Protein AF-A0A932JNX4-F1 (afdb_monomer)

Solvent-accessible surface area (backbone atoms only — not comparable to full-atom values): 8410 Å² total; per-residue (Å²): 136,90,74,76,82,83,84,87,85,72,72,50,75,44,82,74,54,96,71,32,30,40,37,36,37,98,87,48,81,69,44,56,28,27,44,44,60,96,69,80,23,63,85,96,41,49,15,72,68,57,49,54,47,48,50,38,51,52,34,33,52,56,37,26,52,57,53,29,57,79,66,73,50,73,72,73,44,79,47,73,52,68,51,71,43,72,43,84,48,100,91,41,80,40,73,79,44,38,39,40,40,35,44,36,20,24,51,72,93,43,47,69,59,52,55,55,44,46,58,54,13,53,78,62,13,65,51,42,70,68,42,94,69,59,58,45,80,47,80,48,76,43,67,99

Secondary structure (DSSP, 8-state):
--SPSPP----EEEEEETTEEEEEETTEEEEEE---GGGTPPTTSB-HHHHHHHHHHHHHHHHHHHHHHHTTPPEEEEEEEEEEEEEEETTEEEEEEEEEEEEEEE-GGGHHHHHHHHHHHHHH-HHHHHSSSPPEEEEEEEE-

Radius of gyration: 17.49 Å; Cα contacts (8 Å, |Δi|>4): 241; chains: 1; bounding box: 40×35×44 Å

Mean predicted aligned error: 3.66 Å

Sequence (144 aa):
MTSPFPHRYGTELRWVSGRLAVLSSPQAPPIDGGPPPEFDGPAGRWSPEALLLSAAELCLMTTFLAVAEHAGLAVADYQSRSEGVLDRTVDGPAFTRVVLRVRLSVYADDAEKARTLMEKAKKRCIVSRTLRIPPELEVEVVPA

Foldseek 3Di:
DPDDDDDDFDKDWADDDDQKIWIGGPPDDIAIAGDDVVVVTDPPHCYPVNVLLVLLQVLLVVLLVVLCVVVVFDWPDKDKDKDWDWDQDPVGTDTPAIAIEMETEGAPVCQVVSVVSSVVSLVVRPSLVPDPDRHHYHYHYDYD

Structure (mmCIF, N/CA/C/O backbone):
data_AF-A0A932JNX4-F1
#
_entry.id   AF-A0A932JNX4-F1
#
loop_
_atom_site.group_PDB
_atom_site.id
_atom_site.type_symbol
_atom_site.label_atom_id
_atom_site.label_alt_id
_atom_site.label_comp_id
_atom_site.label_asym_id
_atom_site.label_entity_id
_atom_site.label_seq_id
_atom_site.pdbx_PDB_ins_code
_atom_site.Cartn_x
_atom_site.Cartn_y
_atom_site.Cartn_z
_atom_site.occupancy
_atom_site.B_iso_or_equiv
_atom_site.auth_seq_id
_atom_site.auth_comp_id
_atom_site.auth_asym_id
_atom_site.auth_atom_id
_atom_site.pdbx_PDB_model_num
ATOM 1 N N . MET A 1 1 ? 5.727 -3.605 19.928 1.00 61.06 1 MET A N 1
ATOM 2 C CA . MET A 1 1 ? 6.975 -3.909 19.192 1.00 61.06 1 MET A CA 1
ATOM 3 C C . MET A 1 1 ? 7.964 -4.486 20.189 1.00 61.06 1 MET A C 1
ATOM 5 O O . MET A 1 1 ? 8.306 -3.787 21.130 1.00 61.06 1 MET A O 1
ATOM 9 N N . THR A 1 2 ? 8.327 -5.761 20.058 1.00 72.62 2 THR A N 1
ATOM 10 C CA . THR A 1 2 ? 9.170 -6.491 21.029 1.00 72.62 2 THR A CA 1
ATOM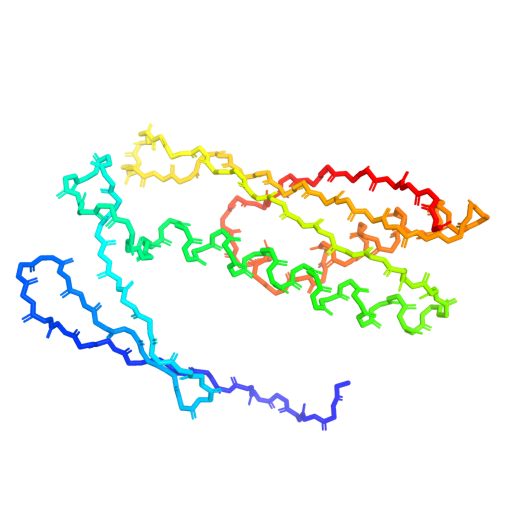 11 C C . THR A 1 2 ? 10.634 -6.614 20.598 1.00 72.62 2 THR A C 1
ATOM 13 O O . THR A 1 2 ? 11.486 -6.892 21.434 1.00 72.62 2 THR A O 1
ATOM 16 N N . SER A 1 3 ? 10.956 -6.374 19.324 1.00 80.62 3 SER A N 1
ATOM 17 C CA . SER A 1 3 ? 12.332 -6.443 18.820 1.00 80.62 3 SER A CA 1
ATOM 18 C C . SER A 1 3 ? 13.031 -5.075 18.889 1.00 80.62 3 SER A C 1
ATOM 20 O O . SER A 1 3 ? 12.431 -4.079 18.482 1.00 80.62 3 SER A O 1
ATOM 22 N N . PRO A 1 4 ? 14.291 -4.998 19.360 1.00 90.88 4 PRO A N 1
ATOM 23 C CA . PRO A 1 4 ? 15.053 -3.751 19.395 1.00 90.88 4 PRO A CA 1
ATOM 24 C C . PRO A 1 4 ? 15.513 -3.318 17.993 1.00 90.88 4 PRO A C 1
ATOM 26 O O . PRO A 1 4 ? 15.735 -4.148 17.109 1.00 90.88 4 PRO A O 1
ATOM 29 N N . PHE A 1 5 ? 15.683 -2.009 17.799 1.00 92.19 5 PHE A N 1
ATOM 30 C CA . PHE A 1 5 ? 16.280 -1.434 16.590 1.00 92.19 5 PHE A CA 1
ATOM 31 C C . PHE A 1 5 ? 17.818 -1.592 16.592 1.00 92.19 5 PHE A C 1
ATOM 33 O O . PHE A 1 5 ? 18.416 -1.592 17.669 1.00 92.19 5 PHE A O 1
ATOM 40 N N . PRO A 1 6 ? 18.480 -1.661 15.417 1.00 94.75 6 PRO A N 1
ATOM 41 C CA . PRO A 1 6 ? 17.914 -1.547 14.070 1.00 94.75 6 PRO A CA 1
ATOM 42 C C . PRO A 1 6 ? 17.347 -2.868 13.525 1.00 94.75 6 PRO A C 1
ATOM 44 O O . PRO A 1 6 ? 17.882 -3.945 13.773 1.00 94.75 6 PRO A O 1
ATOM 47 N N . HIS A 1 7 ? 16.303 -2.770 12.698 1.00 93.38 7 HIS A N 1
ATOM 48 C CA . HIS A 1 7 ? 15.815 -3.886 11.884 1.00 93.38 7 HIS A CA 1
ATOM 49 C C . HIS A 1 7 ? 16.459 -3.851 10.498 1.00 93.38 7 HIS A C 1
ATOM 51 O O . HIS A 1 7 ? 16.685 -2.774 9.943 1.00 93.38 7 HIS A O 1
ATOM 57 N N . ARG A 1 8 ? 16.751 -5.026 9.936 1.00 92.06 8 ARG A N 1
ATOM 58 C CA . ARG A 1 8 ? 17.314 -5.172 8.591 1.00 92.06 8 ARG A CA 1
ATOM 59 C C . ARG A 1 8 ? 16.334 -5.941 7.720 1.00 92.06 8 ARG A C 1
ATOM 61 O O . ARG A 1 8 ? 15.866 -7.001 8.118 1.00 92.06 8 ARG A O 1
ATOM 68 N N . TYR A 1 9 ? 16.067 -5.398 6.541 1.00 92.69 9 TYR A N 1
ATOM 69 C CA . TYR A 1 9 ? 15.210 -5.994 5.524 1.00 92.69 9 TYR A CA 1
ATOM 70 C C . TYR A 1 9 ? 16.023 -6.130 4.239 1.00 92.69 9 TYR A C 1
ATOM 72 O O . TYR A 1 9 ? 16.837 -5.257 3.935 1.00 92.69 9 TYR A O 1
ATOM 80 N N . GLY A 1 10 ? 15.825 -7.222 3.508 1.00 94.38 10 GLY A N 1
ATOM 81 C CA . GLY A 1 10 ? 16.542 -7.506 2.270 1.00 94.38 10 GLY A CA 1
ATOM 82 C C . GLY A 1 10 ? 15.638 -8.216 1.274 1.00 94.38 10 GLY A C 1
ATOM 83 O O . GLY A 1 10 ? 14.789 -9.017 1.660 1.00 94.38 10 GLY A O 1
ATOM 84 N N . THR A 1 11 ? 15.828 -7.897 -0.001 1.00 96.69 11 THR A N 1
ATOM 85 C CA . THR A 1 11 ? 15.198 -8.581 -1.133 1.00 96.69 11 THR A CA 1
ATOM 86 C C . THR A 1 11 ? 16.267 -8.875 -2.173 1.00 96.69 11 THR A C 1
ATOM 88 O O . THR A 1 11 ? 17.297 -8.200 -2.220 1.00 96.69 11 THR A O 1
ATOM 91 N N . GLU A 1 12 ? 16.024 -9.887 -2.992 1.00 97.50 12 GLU A N 1
ATOM 92 C CA . GLU A 1 12 ? 16.841 -10.216 -4.152 1.00 97.50 12 GLU A CA 1
ATOM 93 C C . GLU A 1 12 ? 16.004 -10.059 -5.418 1.00 97.50 12 GLU A C 1
ATOM 95 O O . GLU A 1 12 ? 14.785 -10.244 -5.406 1.00 97.50 12 GLU A O 1
ATOM 100 N N . LEU A 1 13 ? 16.670 -9.726 -6.519 1.00 97.56 13 LEU A N 1
ATOM 101 C CA . LEU A 1 13 ? 16.061 -9.659 -7.838 1.00 97.56 13 LEU A CA 1
ATOM 102 C C . LEU A 1 13 ? 16.933 -10.436 -8.815 1.00 97.56 13 LEU A C 1
ATOM 104 O O . LEU A 1 13 ? 18.134 -10.185 -8.933 1.00 97.56 13 LEU A O 1
ATOM 108 N N . ARG A 1 14 ? 16.315 -11.365 -9.543 1.00 98.00 14 ARG A N 1
ATOM 109 C CA . ARG A 1 14 ? 16.956 -12.133 -10.610 1.00 98.00 14 ARG A CA 1
ATOM 110 C C . ARG A 1 14 ? 16.367 -11.727 -11.950 1.00 98.00 14 ARG A C 1
ATOM 112 O O . ARG A 1 14 ? 15.170 -11.884 -12.176 1.00 98.00 14 ARG A O 1
ATOM 119 N N . TRP A 1 15 ? 17.216 -11.242 -12.850 1.00 98.12 15 TRP A N 1
ATOM 120 C CA . TRP A 1 15 ? 16.838 -11.039 -14.246 1.00 98.12 15 TRP A CA 1
ATOM 121 C C . TRP A 1 15 ? 16.482 -12.378 -14.903 1.00 98.12 15 TRP A C 1
ATOM 123 O O . TRP A 1 15 ? 17.172 -13.376 -14.690 1.00 98.12 15 TRP A O 1
ATOM 133 N N . VAL A 1 16 ? 15.407 -12.389 -15.693 1.00 96.50 16 VAL A N 1
ATOM 134 C CA . VAL A 1 16 ? 14.955 -13.575 -16.434 1.00 96.50 16 VAL A CA 1
ATOM 135 C C . VAL A 1 16 ? 15.278 -13.421 -17.915 1.00 96.50 16 VAL A C 1
ATOM 137 O O . VAL A 1 16 ? 16.052 -14.191 -18.471 1.00 96.50 16 VAL A O 1
ATOM 140 N N . SER A 1 17 ? 14.662 -12.438 -18.569 1.00 96.19 17 SER A N 1
ATOM 141 C CA . SER A 1 17 ? 14.882 -12.112 -19.980 1.00 96.19 17 SER A CA 1
ATOM 142 C C . SER A 1 17 ? 14.273 -10.748 -20.295 1.00 96.19 17 SER A C 1
ATOM 144 O O . SER A 1 17 ? 13.356 -10.301 -19.603 1.00 96.19 17 SER A O 1
ATOM 146 N N . GLY A 1 18 ? 14.770 -10.067 -21.331 1.00 94.94 18 GLY A N 1
ATOM 147 C CA . GLY A 1 18 ? 14.271 -8.741 -21.710 1.00 94.94 18 GLY A CA 1
ATOM 148 C C . GLY A 1 18 ? 14.273 -7.781 -20.516 1.00 94.94 18 GLY A C 1
ATOM 149 O O . GLY A 1 18 ? 15.311 -7.575 -19.892 1.00 94.94 18 GLY A O 1
ATOM 150 N N . ARG A 1 19 ? 13.099 -7.242 -20.171 1.00 95.56 19 ARG A N 1
ATOM 151 C CA . ARG A 1 19 ? 12.886 -6.385 -18.988 1.00 95.56 19 ARG A CA 1
ATOM 152 C C . ARG A 1 19 ? 12.090 -7.083 -17.877 1.00 95.56 19 ARG A C 1
ATOM 154 O O . ARG A 1 19 ? 11.383 -6.427 -17.123 1.00 95.56 19 ARG A O 1
ATOM 161 N N . LEU A 1 20 ? 12.175 -8.409 -17.801 1.00 97.00 20 LEU A N 1
ATOM 162 C CA . LEU A 1 20 ? 11.477 -9.227 -16.811 1.00 97.00 20 LEU A CA 1
ATOM 163 C C . LEU A 1 20 ? 12.428 -9.735 -15.735 1.00 97.00 20 LEU A C 1
ATOM 165 O O . LEU A 1 20 ? 13.589 -10.066 -16.007 1.00 97.00 20 LEU A O 1
ATOM 169 N N . ALA A 1 21 ? 11.905 -9.837 -14.521 1.00 97.69 21 ALA A N 1
ATOM 170 C CA . ALA A 1 21 ? 12.639 -10.314 -13.364 1.00 97.69 21 ALA A CA 1
ATOM 171 C C . ALA A 1 21 ? 11.737 -11.088 -12.399 1.00 97.69 21 ALA A C 1
ATOM 173 O O . ALA A 1 21 ? 10.518 -10.937 -12.412 1.00 97.69 21 ALA A O 1
ATOM 174 N N . VAL A 1 22 ? 12.360 -11.876 -11.530 1.00 98.06 22 VAL A N 1
ATOM 175 C CA . VAL A 1 22 ? 11.723 -12.456 -10.345 1.00 98.06 22 VAL A CA 1
ATOM 176 C C . VAL A 1 22 ? 12.283 -11.744 -9.121 1.00 98.06 22 VAL A C 1
ATOM 178 O O . VAL A 1 22 ? 13.504 -11.680 -8.954 1.00 98.06 22 VAL A O 1
ATOM 181 N N . LEU A 1 23 ? 11.403 -11.209 -8.279 1.00 97.94 23 LEU A N 1
ATOM 182 C CA . LEU A 1 23 ? 11.746 -10.628 -6.985 1.00 97.94 23 LEU A CA 1
ATOM 183 C C . LEU A 1 23 ? 11.504 -11.671 -5.896 1.00 97.94 23 LEU A C 1
ATOM 185 O O . LEU A 1 23 ? 10.488 -12.361 -5.925 1.00 97.94 23 LEU A O 1
ATOM 189 N N . SER A 1 24 ? 12.396 -11.763 -4.916 1.00 97.12 24 SER A N 1
ATOM 190 C CA . SER A 1 24 ? 12.259 -12.684 -3.785 1.00 97.12 24 SER A CA 1
ATOM 191 C C . SER A 1 24 ? 12.676 -12.044 -2.466 1.00 97.12 24 SER A C 1
ATOM 193 O O . SER A 1 24 ? 13.550 -11.179 -2.412 1.00 97.12 24 SER A O 1
ATOM 195 N N . SER A 1 25 ? 12.064 -12.508 -1.381 1.00 95.50 25 SER A N 1
ATOM 196 C CA . SER A 1 25 ? 12.432 -12.178 -0.003 1.00 95.50 25 SER A CA 1
ATOM 197 C C . SER A 1 25 ? 12.654 -13.480 0.768 1.00 95.50 25 SER A C 1
ATOM 199 O O . SER A 1 25 ? 11.954 -14.455 0.493 1.00 95.50 25 SER A O 1
ATOM 201 N N . PRO A 1 26 ? 13.544 -13.524 1.777 1.00 92.94 26 PRO A N 1
ATOM 202 C CA . PRO A 1 26 ? 13.695 -14.701 2.636 1.00 92.94 26 PRO A CA 1
ATOM 203 C C . PRO A 1 26 ? 12.398 -15.147 3.336 1.00 92.94 26 PRO A C 1
ATOM 205 O O . PRO A 1 26 ? 12.319 -16.269 3.824 1.00 92.94 26 PRO A O 1
ATOM 208 N N . GLN A 1 27 ? 11.403 -14.259 3.429 1.00 92.44 27 GLN A N 1
ATOM 209 C CA . GLN A 1 27 ? 10.178 -14.450 4.213 1.00 92.44 27 GLN A CA 1
ATOM 210 C C . GLN A 1 27 ? 8.900 -14.483 3.365 1.00 92.44 27 GLN A C 1
ATOM 212 O O . GLN A 1 27 ? 7.811 -14.577 3.926 1.00 92.44 27 GLN A O 1
ATOM 217 N N . ALA A 1 28 ? 9.000 -14.371 2.038 1.00 93.56 28 ALA A N 1
ATOM 218 C CA . ALA A 1 28 ? 7.832 -14.317 1.166 1.00 93.56 28 ALA A CA 1
ATOM 219 C C . ALA A 1 28 ? 8.067 -15.078 -0.147 1.00 93.56 28 ALA A C 1
ATOM 221 O O . ALA A 1 28 ? 9.202 -15.127 -0.627 1.00 93.56 28 ALA A O 1
ATOM 222 N N . PRO A 1 29 ? 7.006 -15.645 -0.751 1.00 96.00 29 PRO A N 1
ATOM 223 C CA . PRO A 1 29 ? 7.089 -16.235 -2.079 1.00 96.00 29 PRO A CA 1
ATOM 224 C C . PRO A 1 29 ? 7.626 -15.246 -3.125 1.00 96.00 29 PRO A C 1
ATOM 226 O O . PRO A 1 29 ? 7.419 -14.035 -2.990 1.00 96.00 29 PRO A O 1
ATOM 229 N N . PRO A 1 30 ? 8.293 -15.747 -4.177 1.00 96.81 30 PRO A N 1
ATOM 230 C CA . PRO A 1 30 ? 8.745 -14.903 -5.266 1.00 96.81 30 PRO A CA 1
ATOM 231 C C . PRO A 1 30 ? 7.567 -14.304 -6.041 1.00 96.81 30 PRO A C 1
ATOM 233 O O . PRO A 1 30 ? 6.507 -14.922 -6.158 1.00 96.81 30 PRO A O 1
ATOM 236 N N . ILE A 1 31 ? 7.781 -13.120 -6.610 1.00 96.75 31 ILE A N 1
ATOM 237 C CA . ILE A 1 31 ? 6.817 -12.444 -7.482 1.00 96.75 31 ILE A CA 1
ATOM 238 C C . ILE A 1 31 ? 7.472 -12.051 -8.804 1.00 96.75 31 ILE A C 1
ATOM 240 O O . ILE A 1 31 ? 8.630 -11.631 -8.846 1.00 96.75 31 ILE A O 1
ATOM 244 N N . ASP A 1 32 ? 6.709 -12.167 -9.886 1.00 97.25 32 ASP A N 1
ATOM 245 C CA . ASP A 1 32 ? 7.174 -11.788 -11.214 1.00 97.25 32 ASP A CA 1
ATOM 246 C C . ASP A 1 32 ? 7.010 -10.284 -11.437 1.00 97.25 32 ASP A C 1
ATOM 248 O O . ASP A 1 32 ? 5.907 -9.737 -11.327 1.00 97.25 32 ASP A O 1
ATOM 252 N N . GLY A 1 33 ? 8.107 -9.631 -11.809 1.00 97.56 33 GLY A N 1
ATOM 253 C CA . GLY A 1 33 ? 8.173 -8.200 -12.054 1.00 97.56 33 GLY A CA 1
ATOM 254 C C . GLY A 1 33 ? 8.579 -7.837 -13.477 1.00 97.56 33 GLY A C 1
ATOM 255 O O . GLY A 1 33 ? 9.214 -8.608 -14.204 1.00 97.56 33 GLY A O 1
ATOM 256 N N . GLY A 1 34 ? 8.213 -6.625 -13.870 1.00 97.31 34 GLY A N 1
ATOM 257 C CA . GLY A 1 34 ? 8.553 -6.039 -15.161 1.00 97.31 34 GLY A CA 1
ATOM 258 C C . GLY A 1 34 ? 8.064 -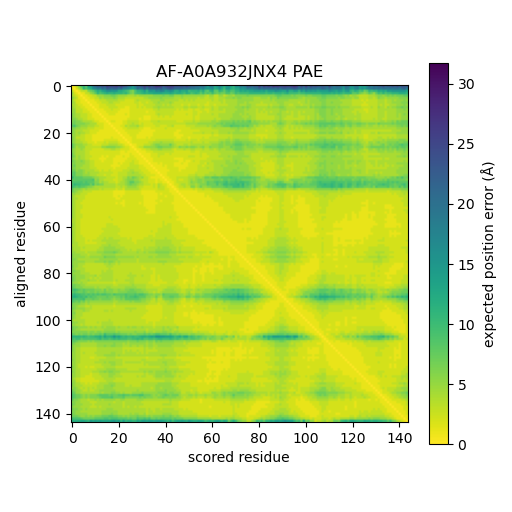4.596 -15.255 1.00 97.31 34 GLY A C 1
ATOM 259 O O . GLY A 1 34 ? 7.414 -4.119 -14.330 1.00 97.31 34 GLY A O 1
ATOM 260 N N . PRO A 1 35 ? 8.370 -3.873 -16.341 1.00 96.44 35 PRO A N 1
ATOM 261 C CA . PRO A 1 35 ? 7.786 -2.558 -16.566 1.00 96.44 35 PRO A CA 1
ATOM 262 C C . PRO A 1 35 ? 6.254 -2.654 -16.694 1.00 96.44 35 PRO A C 1
ATOM 264 O O . PRO A 1 35 ? 5.738 -3.716 -17.056 1.00 96.44 35 PRO A O 1
ATOM 267 N N . PRO A 1 36 ? 5.521 -1.567 -16.416 1.00 95.00 36 PRO A N 1
ATOM 268 C CA . PRO A 1 36 ? 4.095 -1.479 -16.701 1.00 95.00 36 PRO A CA 1
ATOM 269 C C . PRO A 1 36 ? 3.841 -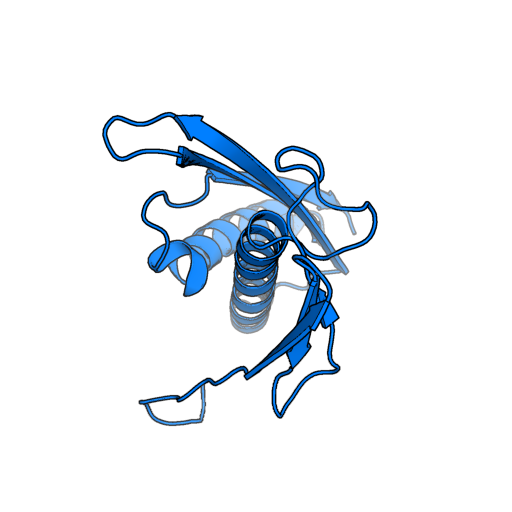1.303 -18.217 1.00 95.00 36 PRO A C 1
ATOM 271 O O . PRO A 1 36 ? 4.781 -1.003 -18.967 1.00 95.00 36 PRO A O 1
ATOM 274 N N . PRO A 1 37 ? 2.592 -1.470 -18.695 1.00 94.19 37 PRO A N 1
ATOM 275 C CA . PRO A 1 37 ? 2.236 -1.297 -20.108 1.00 94.19 37 PRO A CA 1
ATOM 276 C C . PRO A 1 37 ? 2.632 0.062 -20.701 1.00 94.19 37 PRO A C 1
ATOM 278 O O . PRO A 1 37 ? 3.067 0.122 -21.848 1.00 94.19 37 PRO A O 1
ATOM 281 N N . GLU A 1 38 ? 2.563 1.135 -19.914 1.00 93.50 38 GLU A N 1
ATOM 282 C CA . GLU A 1 38 ? 2.933 2.506 -20.294 1.00 93.50 38 GLU A CA 1
ATOM 283 C C . GLU A 1 38 ? 4.424 2.650 -20.637 1.00 93.50 38 GLU A C 1
ATOM 285 O O . GLU A 1 38 ? 4.825 3.611 -21.292 1.00 93.50 38 GLU A O 1
ATOM 290 N N . PHE A 1 39 ? 5.243 1.682 -20.218 1.00 91.81 39 PHE A N 1
ATOM 291 C CA . PHE A 1 39 ? 6.659 1.581 -20.553 1.00 91.81 39 PHE A CA 1
ATOM 292 C C . PHE A 1 39 ? 6.959 0.321 -21.378 1.00 91.81 39 PHE A C 1
ATOM 294 O O . PHE A 1 39 ? 8.043 -0.250 -21.253 1.00 91.81 39 PHE A O 1
ATOM 301 N N . ASP A 1 40 ? 6.017 -0.123 -22.215 1.00 92.75 40 ASP A N 1
ATOM 302 C CA . ASP A 1 40 ? 6.088 -1.297 -23.104 1.00 92.75 40 ASP A CA 1
ATOM 303 C C . ASP A 1 40 ? 6.320 -2.630 -22.364 1.00 92.75 40 ASP A C 1
ATOM 305 O O . ASP A 1 40 ? 7.062 -3.514 -22.815 1.00 92.75 40 ASP A O 1
ATOM 309 N N . GLY A 1 41 ? 5.750 -2.754 -21.167 1.00 91.94 41 GLY A N 1
ATOM 310 C CA . GLY A 1 41 ? 5.765 -3.980 -20.380 1.00 91.94 41 GLY A CA 1
ATOM 311 C C . GLY A 1 41 ? 4.585 -4.911 -20.660 1.00 91.94 41 GLY A C 1
ATOM 312 O O . GLY A 1 41 ? 3.514 -4.457 -21.063 1.00 91.94 41 GLY A O 1
ATOM 313 N N . PRO A 1 42 ? 4.746 -6.231 -20.454 1.00 90.44 42 PRO A N 1
ATOM 314 C CA . PRO A 1 42 ? 3.640 -7.164 -20.610 1.00 90.44 42 PRO A CA 1
ATOM 315 C C . PRO A 1 42 ? 2.637 -7.033 -19.457 1.00 90.44 42 PRO A C 1
ATOM 317 O O . PRO A 1 42 ? 3.010 -6.802 -18.307 1.00 90.44 42 PRO A O 1
ATOM 320 N N . ALA A 1 43 ? 1.358 -7.262 -19.759 1.00 87.88 43 ALA A N 1
ATOM 321 C CA . ALA A 1 43 ? 0.310 -7.335 -18.747 1.00 87.88 43 ALA A CA 1
ATOM 322 C C . ALA A 1 43 ? 0.560 -8.475 -17.737 1.00 87.88 43 ALA A C 1
ATOM 324 O O . ALA A 1 43 ? 1.213 -9.475 -18.042 1.00 87.88 43 ALA A O 1
ATOM 325 N N . GLY A 1 44 ? 0.001 -8.334 -16.532 1.00 88.50 44 GLY A N 1
ATOM 326 C CA . GLY A 1 44 ? 0.046 -9.372 -15.495 1.00 88.50 44 GLY A CA 1
ATOM 327 C C . GLY A 1 44 ? 1.367 -9.468 -14.724 1.00 88.50 44 GLY A C 1
ATOM 328 O O . GLY A 1 44 ? 1.601 -10.470 -14.051 1.00 88.50 44 GLY A O 1
ATOM 329 N N . ARG A 1 45 ? 2.238 -8.456 -14.811 1.00 93.19 45 ARG A N 1
ATOM 330 C CA . ARG A 1 45 ? 3.473 -8.353 -14.018 1.00 93.19 45 ARG A CA 1
ATOM 331 C C . ARG A 1 45 ? 3.358 -7.257 -12.968 1.00 93.19 45 ARG A C 1
ATOM 333 O O . ARG A 1 45 ? 2.713 -6.237 -13.201 1.00 93.19 45 ARG A O 1
ATOM 340 N N . TRP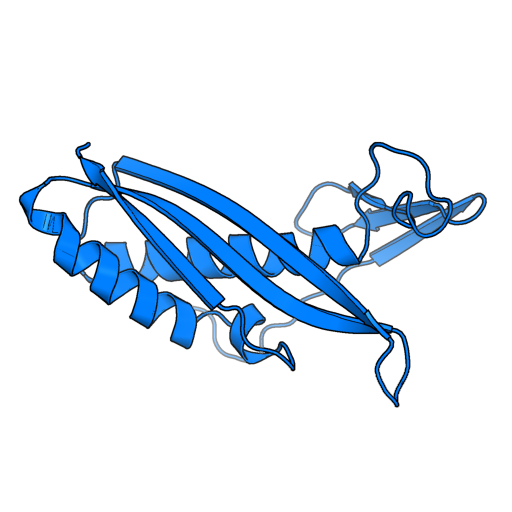 A 1 46 ? 4.021 -7.455 -11.833 1.00 97.06 46 TRP A N 1
ATOM 341 C CA . TRP A 1 46 ? 4.158 -6.415 -10.822 1.00 97.06 46 TRP A CA 1
ATOM 342 C C . TRP A 1 46 ? 5.155 -5.361 -11.294 1.00 97.06 46 TRP A C 1
ATOM 344 O O . TRP A 1 46 ? 6.350 -5.639 -11.423 1.00 97.06 46 TRP A O 1
ATOM 354 N N . SER A 1 47 ? 4.669 -4.149 -11.556 1.00 97.31 47 SER A N 1
ATOM 355 C CA . SER A 1 47 ? 5.542 -3.033 -11.903 1.00 97.31 47 SER A CA 1
ATOM 356 C C . SER A 1 47 ? 6.124 -2.350 -10.665 1.00 97.31 47 SER A C 1
ATOM 358 O O . SER A 1 47 ? 5.525 -2.435 -9.588 1.00 97.31 47 SER A O 1
ATOM 360 N N . PRO A 1 48 ? 7.273 -1.655 -10.775 1.00 96.00 48 PRO A N 1
ATOM 361 C CA . PRO A 1 48 ? 7.807 -0.854 -9.674 1.00 96.00 48 PRO A CA 1
ATOM 362 C C . PRO A 1 48 ? 6.783 0.139 -9.103 1.00 96.00 48 PRO A C 1
ATOM 364 O O . PRO A 1 48 ? 6.703 0.315 -7.889 1.00 96.00 48 PRO A O 1
ATOM 367 N N . GLU A 1 49 ? 5.966 0.740 -9.967 1.00 96.38 49 GLU A N 1
ATOM 368 C CA . GLU A 1 49 ? 4.877 1.652 -9.615 1.00 96.38 49 GLU A CA 1
ATOM 369 C C . GLU A 1 49 ? 3.813 0.943 -8.770 1.00 96.38 49 GLU A C 1
ATOM 371 O O . GLU A 1 49 ? 3.489 1.399 -7.672 1.00 96.38 49 GLU A O 1
ATOM 376 N N . ALA A 1 50 ? 3.316 -0.207 -9.237 1.00 96.62 50 ALA A N 1
ATOM 377 C CA . ALA A 1 50 ? 2.319 -0.996 -8.518 1.00 96.62 50 ALA A CA 1
ATOM 378 C C . ALA A 1 50 ? 2.854 -1.517 -7.174 1.00 96.62 50 ALA A C 1
ATOM 380 O O . ALA A 1 50 ? 2.139 -1.495 -6.170 1.00 96.62 50 ALA A O 1
ATOM 381 N N . LEU A 1 51 ? 4.121 -1.944 -7.134 1.00 96.88 51 LEU A N 1
ATOM 382 C CA . LEU A 1 51 ? 4.793 -2.403 -5.917 1.00 96.88 51 LEU A CA 1
ATOM 383 C C . LEU A 1 51 ? 4.924 -1.286 -4.882 1.00 96.88 51 LEU A C 1
ATOM 385 O O . LEU A 1 51 ? 4.669 -1.520 -3.701 1.00 96.88 51 LEU A O 1
ATOM 389 N N . LEU A 1 52 ? 5.286 -0.074 -5.310 1.00 96.81 52 LEU A N 1
ATOM 390 C CA . LEU A 1 52 ? 5.398 1.080 -4.420 1.00 96.81 52 LEU A CA 1
ATOM 391 C C . LEU A 1 52 ? 4.048 1.423 -3.782 1.00 96.81 52 LEU A C 1
ATOM 393 O O . LEU A 1 52 ? 3.960 1.591 -2.564 1.00 96.81 52 LEU A O 1
ATOM 397 N N . LEU A 1 53 ? 2.999 1.508 -4.603 1.00 97.44 53 LEU A N 1
ATOM 398 C CA . LEU A 1 53 ? 1.652 1.818 -4.134 1.00 97.44 53 LEU A CA 1
ATOM 399 C C . LEU A 1 53 ? 1.113 0.718 -3.206 1.00 97.44 53 LEU A C 1
ATOM 401 O O . LEU A 1 53 ? 0.609 1.016 -2.123 1.00 97.44 53 LEU A O 1
ATOM 405 N N . SER A 1 54 ? 1.340 -0.549 -3.555 1.00 97.50 54 SER A N 1
ATOM 406 C CA . SER A 1 54 ? 0.938 -1.696 -2.730 1.00 97.50 54 SER A CA 1
ATOM 407 C C . SER A 1 54 ? 1.685 -1.754 -1.399 1.00 97.50 54 SER A C 1
ATOM 409 O O . SER A 1 54 ? 1.099 -2.090 -0.370 1.00 97.50 54 SER A O 1
ATOM 411 N N . ALA A 1 55 ? 2.967 -1.379 -1.373 1.00 97.12 55 ALA A N 1
ATOM 412 C CA . ALA A 1 55 ? 3.722 -1.263 -0.129 1.00 97.12 55 ALA A CA 1
ATOM 413 C C . ALA A 1 55 ? 3.145 -0.167 0.784 1.00 97.12 55 ALA A C 1
ATOM 415 O O . ALA A 1 55 ? 3.093 -0.351 2.004 1.00 97.12 55 ALA A O 1
ATOM 416 N N . ALA A 1 56 ? 2.686 0.954 0.215 1.00 97.50 56 ALA A N 1
ATOM 417 C CA . ALA A 1 56 ? 2.037 2.023 0.972 1.00 97.50 56 ALA A CA 1
ATOM 418 C C . ALA A 1 56 ? 0.685 1.574 1.551 1.00 97.50 56 ALA A C 1
ATOM 420 O O . ALA A 1 56 ? 0.430 1.803 2.736 1.00 97.50 56 ALA A O 1
ATOM 421 N N . GLU A 1 57 ? -0.138 0.880 0.760 1.00 98.19 57 GLU A N 1
ATOM 422 C CA . GLU A 1 57 ? -1.404 0.287 1.213 1.00 98.19 57 GLU A CA 1
ATOM 423 C C . GLU A 1 57 ? -1.192 -0.718 2.346 1.00 98.19 57 GLU A C 1
ATOM 425 O O . GLU A 1 57 ? -1.766 -0.574 3.428 1.00 98.19 57 GLU A O 1
ATOM 430 N N . LEU A 1 58 ? -0.302 -1.693 2.141 1.00 98.12 58 LEU A N 1
ATOM 431 C CA . LEU A 1 58 ? -0.018 -2.737 3.124 1.00 98.12 58 LEU A CA 1
ATOM 432 C C . LEU A 1 58 ? 0.533 -2.153 4.432 1.00 98.12 58 LEU A C 1
ATOM 434 O O . LEU A 1 58 ? 0.139 -2.566 5.527 1.00 98.12 58 LEU A O 1
ATOM 438 N N . CYS A 1 59 ? 1.424 -1.164 4.338 1.00 98.19 59 CYS A N 1
ATOM 439 C CA . CYS A 1 59 ? 1.935 -0.449 5.503 1.00 98.19 59 CYS A CA 1
ATOM 440 C C . CYS A 1 59 ? 0.828 0.293 6.256 1.00 98.19 59 CYS A C 1
ATOM 442 O O . CYS A 1 59 ? 0.783 0.237 7.489 1.00 98.19 59 CYS A O 1
ATOM 444 N N . LEU A 1 60 ? -0.067 0.985 5.545 1.00 98.31 60 LEU A N 1
ATOM 445 C CA . LEU A 1 60 ? -1.174 1.699 6.173 1.00 98.31 60 LEU A CA 1
ATOM 446 C C . LEU A 1 60 ? -2.112 0.725 6.890 1.00 98.31 60 LEU A C 1
ATOM 448 O O . LEU A 1 60 ? -2.409 0.948 8.063 1.00 98.31 60 LEU A O 1
ATOM 452 N N . MET A 1 61 ? -2.522 -0.357 6.224 1.00 98.56 61 MET A N 1
ATOM 453 C CA . MET A 1 61 ? -3.393 -1.389 6.793 1.00 98.56 61 MET A CA 1
ATOM 454 C C . MET A 1 61 ? -2.792 -1.990 8.065 1.00 98.56 61 MET A C 1
ATOM 456 O O . MET A 1 61 ? -3.421 -1.964 9.120 1.00 98.56 61 MET A O 1
ATOM 460 N N . THR A 1 62 ? -1.556 -2.490 7.993 1.00 98.12 62 THR A N 1
ATOM 461 C CA . THR A 1 62 ? -0.894 -3.126 9.146 1.00 98.12 62 THR A CA 1
ATOM 462 C C . THR A 1 62 ? -0.710 -2.149 10.308 1.00 98.12 62 THR A C 1
ATOM 464 O O . THR A 1 62 ? -0.935 -2.507 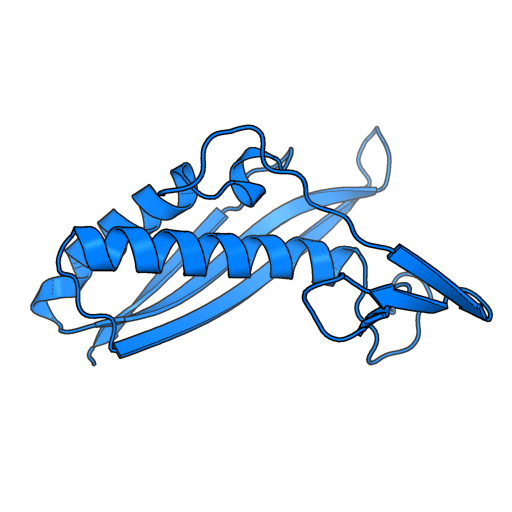11.464 1.00 98.12 62 THR A O 1
ATOM 467 N N . THR A 1 63 ? -0.386 -0.886 10.015 1.00 97.81 63 THR A N 1
ATOM 468 C CA . THR A 1 63 ? -0.292 0.167 11.036 1.00 97.81 63 THR A CA 1
ATOM 469 C C . THR A 1 63 ? -1.656 0.475 11.654 1.00 97.81 63 THR A C 1
ATOM 471 O O . THR A 1 63 ? -1.756 0.641 12.871 1.00 97.81 63 THR A O 1
ATOM 474 N N . PHE A 1 64 ? -2.708 0.563 10.838 1.00 98.31 64 PHE A N 1
ATOM 475 C CA . PHE A 1 64 ? -4.065 0.834 11.298 1.00 98.31 64 PHE A CA 1
ATOM 476 C C . PHE A 1 64 ? -4.584 -0.278 12.199 1.00 98.31 64 PHE A C 1
ATOM 478 O O . PHE A 1 64 ? -5.036 0.028 13.297 1.00 98.31 64 PHE A O 1
ATOM 485 N N . LEU A 1 65 ? -4.454 -1.542 11.792 1.00 98.12 65 LEU A N 1
ATOM 486 C CA . LEU A 1 65 ? -4.916 -2.683 12.584 1.00 98.12 65 LEU A CA 1
ATOM 487 C C . LEU A 1 65 ? -4.221 -2.741 13.951 1.00 98.12 65 LEU A C 1
ATOM 489 O O . LEU A 1 65 ? -4.894 -2.901 14.964 1.00 98.12 65 LEU A O 1
ATOM 493 N N . ALA A 1 66 ? -2.910 -2.485 14.010 1.00 96.88 66 ALA A N 1
ATOM 494 C CA . ALA A 1 66 ? -2.185 -2.417 15.281 1.00 96.88 66 ALA A CA 1
ATOM 495 C C . ALA A 1 66 ? -2.668 -1.264 16.188 1.00 96.88 66 ALA A C 1
ATOM 497 O O . ALA A 1 66 ? -2.749 -1.400 17.410 1.00 96.88 66 ALA A O 1
ATOM 498 N N . VAL A 1 67 ? -2.987 -0.102 15.608 1.00 96.75 67 VAL A N 1
ATOM 499 C CA . VAL A 1 67 ? -3.525 1.046 16.359 1.00 96.75 67 VAL A CA 1
ATOM 500 C C . VAL A 1 67 ? -4.976 0.807 16.795 1.00 96.75 67 VAL A C 1
ATOM 502 O O . VAL A 1 67 ? -5.342 1.209 17.899 1.00 96.75 67 VAL A O 1
ATOM 505 N N . ALA A 1 68 ? -5.787 0.163 15.955 1.00 97.12 68 ALA A N 1
ATOM 506 C CA . ALA A 1 68 ? -7.170 -0.210 16.235 1.00 97.12 68 ALA A CA 1
ATOM 507 C C . ALA A 1 68 ? -7.251 -1.213 17.389 1.00 97.12 68 ALA A C 1
ATOM 509 O O . ALA A 1 68 ? -7.990 -0.973 18.344 1.00 97.12 68 ALA A O 1
ATOM 510 N N . GLU A 1 69 ? -6.421 -2.256 17.354 1.00 96.75 69 GLU A N 1
ATOM 511 C CA . GLU A 1 69 ? -6.303 -3.251 18.421 1.00 96.75 69 GLU A CA 1
ATOM 512 C C . GLU A 1 69 ? -5.956 -2.588 19.760 1.00 96.75 69 GLU A C 1
ATOM 514 O O . GLU A 1 69 ? -6.667 -2.763 20.749 1.00 96.75 69 GLU A O 1
ATOM 519 N N . HIS A 1 70 ? -4.927 -1.735 19.786 1.00 96.06 70 HIS A N 1
ATOM 520 C CA . HIS A 1 70 ? -4.533 -1.024 21.005 1.00 96.06 70 HIS A CA 1
ATOM 521 C C . HIS A 1 70 ? -5.629 -0.092 21.551 1.00 96.06 70 HIS A C 1
ATOM 523 O O . HIS A 1 70 ? -5.693 0.161 22.752 1.00 96.06 70 HIS A O 1
ATOM 529 N N . ALA A 1 71 ? -6.490 0.430 20.677 1.00 96.62 71 ALA A N 1
ATOM 530 C CA . ALA A 1 71 ? -7.605 1.295 21.045 1.00 96.62 71 ALA A CA 1
ATOM 531 C C . ALA A 1 71 ? -8.912 0.529 21.325 1.00 96.62 71 ALA A C 1
ATOM 533 O O . ALA A 1 71 ? -9.940 1.171 21.567 1.00 96.62 71 ALA A O 1
ATOM 534 N N . GLY A 1 72 ? -8.912 -0.807 21.253 1.00 96.31 72 GLY A N 1
ATOM 535 C CA . GLY A 1 72 ? -10.113 -1.631 21.404 1.00 96.31 72 GLY A CA 1
ATOM 536 C C . GLY A 1 72 ? -11.188 -1.315 20.360 1.00 96.31 72 GLY A C 1
ATOM 537 O O . GLY A 1 72 ? -12.356 -1.183 20.710 1.00 96.31 72 GLY A O 1
ATOM 538 N N . LEU A 1 73 ? -10.798 -1.060 19.109 1.00 97.12 73 LEU A N 1
ATOM 539 C CA . LEU A 1 73 ? -11.718 -0.931 17.976 1.00 97.12 73 LEU A CA 1
ATOM 540 C C . LEU A 1 73 ? -11.815 -2.283 17.260 1.00 97.12 73 LEU A C 1
ATOM 542 O O . LEU A 1 73 ? -10.809 -2.775 16.748 1.00 97.12 73 LEU A O 1
ATOM 546 N N . ALA A 1 74 ? -13.017 -2.855 17.189 1.00 95.56 74 ALA A N 1
ATOM 547 C CA . ALA A 1 74 ? -13.268 -4.060 16.407 1.00 95.56 74 ALA A CA 1
ATOM 548 C C . ALA A 1 74 ? -13.482 -3.695 14.929 1.00 95.56 74 ALA A C 1
ATOM 550 O O . ALA A 1 74 ? -14.408 -2.960 14.592 1.00 95.56 74 ALA A O 1
ATOM 551 N N . VAL A 1 75 ? -12.618 -4.206 14.050 1.00 97.00 75 VAL A N 1
ATOM 552 C CA . VAL A 1 75 ? -12.711 -4.015 12.594 1.00 97.00 75 VAL A CA 1
ATOM 553 C C . VAL A 1 75 ? -13.305 -5.276 11.975 1.00 97.00 75 VAL A C 1
ATOM 555 O O . VAL A 1 75 ? -12.750 -6.357 12.159 1.00 97.00 75 VAL A O 1
ATOM 558 N N . ALA A 1 76 ? -14.426 -5.140 11.268 1.00 97.25 76 ALA A N 1
ATOM 559 C CA . ALA A 1 76 ? -15.113 -6.251 10.610 1.00 97.25 76 ALA A CA 1
ATOM 560 C C . ALA A 1 76 ? -14.553 -6.532 9.207 1.00 97.25 76 ALA A C 1
ATOM 562 O O . ALA A 1 76 ? -14.376 -7.690 8.841 1.00 97.25 76 ALA A O 1
ATOM 563 N N . ASP A 1 77 ? -14.233 -5.482 8.445 1.00 98.06 77 ASP A N 1
ATOM 564 C CA . ASP A 1 77 ? -13.619 -5.586 7.116 1.00 98.06 77 ASP A CA 1
ATOM 565 C C . ASP A 1 77 ? -12.689 -4.397 6.841 1.00 98.06 77 ASP A C 1
ATOM 567 O O . ASP A 1 77 ? -12.913 -3.279 7.322 1.00 98.06 77 ASP A O 1
ATOM 571 N N . TYR A 1 78 ? -11.654 -4.646 6.041 1.00 98.31 78 TYR A N 1
ATOM 572 C CA . TYR A 1 78 ? -10.732 -3.636 5.530 1.00 98.31 78 TYR A CA 1
ATOM 573 C C . TYR A 1 78 ? -10.483 -3.903 4.053 1.00 98.31 78 TYR A C 1
ATOM 575 O O . TYR A 1 78 ? -9.987 -4.964 3.674 1.00 98.31 78 TYR A O 1
ATOM 583 N N . GLN A 1 79 ? -10.730 -2.897 3.225 1.00 98.38 79 GLN A N 1
ATOM 584 C CA . GLN A 1 79 ? -10.314 -2.901 1.830 1.00 98.38 79 GLN A CA 1
ATOM 585 C C . GLN A 1 79 ? -9.628 -1.586 1.508 1.00 98.38 79 GLN A C 1
ATOM 587 O O . GLN A 1 79 ? -10.032 -0.529 1.993 1.00 98.38 79 GLN A O 1
ATOM 592 N N . SER A 1 80 ? -8.617 -1.634 0.652 1.00 98.25 80 SER A N 1
ATOM 593 C CA . SER A 1 80 ? -8.017 -0.426 0.108 1.00 98.25 80 SER A CA 1
ATOM 594 C C . SER A 1 80 ? -7.806 -0.537 -1.391 1.00 98.25 80 SER A C 1
ATOM 596 O O . SER A 1 80 ? -7.751 -1.632 -1.957 1.00 98.25 80 SER A O 1
ATOM 598 N N . ARG A 1 81 ? -7.751 0.627 -2.031 1.00 98.12 81 ARG A N 1
ATOM 599 C CA . ARG A 1 81 ? -7.222 0.803 -3.379 1.00 98.12 81 ARG A CA 1
ATOM 600 C C . ARG A 1 81 ? -6.320 2.022 -3.389 1.00 98.12 81 ARG A C 1
ATOM 602 O O . ARG A 1 81 ? -6.651 3.046 -2.787 1.00 98.12 81 ARG A O 1
ATOM 609 N N . SER A 1 82 ? -5.225 1.942 -4.124 1.00 97.38 82 SER A N 1
ATOM 610 C CA . SER A 1 82 ? -4.324 3.062 -4.352 1.00 97.38 82 SER A CA 1
ATOM 611 C C . SER A 1 82 ? -4.409 3.577 -5.783 1.00 97.38 82 SER A C 1
ATOM 613 O O . SER A 1 82 ? -4.704 2.844 -6.725 1.00 97.38 82 SER A O 1
ATOM 615 N N . GLU A 1 83 ? -4.139 4.866 -5.940 1.00 97.69 83 GLU A N 1
ATOM 616 C CA . GLU A 1 83 ? -3.960 5.514 -7.233 1.00 97.69 83 GLU A CA 1
ATOM 617 C C . GLU A 1 83 ? -2.727 6.409 -7.156 1.00 97.69 83 GLU A C 1
ATOM 619 O O . GLU A 1 83 ? -2.564 7.173 -6.204 1.00 97.69 83 GLU A O 1
ATOM 624 N N . GLY A 1 84 ? -1.851 6.306 -8.149 1.00 96.94 84 GLY A N 1
ATOM 625 C CA . GLY A 1 84 ? -0.678 7.156 -8.277 1.00 96.94 84 GLY A CA 1
ATOM 626 C C . GLY A 1 84 ? -0.671 7.839 -9.635 1.00 96.94 84 GLY A C 1
ATOM 627 O O . GLY A 1 84 ? -0.846 7.183 -10.657 1.00 96.94 84 GLY A O 1
ATOM 628 N N . VAL A 1 85 ? -0.438 9.147 -9.644 1.00 96.88 85 VAL A N 1
ATOM 629 C CA . VAL A 1 85 ? -0.225 9.926 -10.865 1.00 96.88 85 VAL A CA 1
ATOM 630 C C . VAL A 1 85 ? 1.273 10.081 -11.057 1.00 96.88 85 VAL A C 1
ATOM 632 O O . VAL A 1 85 ? 1.937 10.711 -10.232 1.00 96.88 85 VAL A O 1
ATOM 635 N N . LEU A 1 86 ? 1.797 9.489 -12.128 1.00 95.19 86 LEU A N 1
ATOM 636 C CA . LEU A 1 86 ? 3.174 9.668 -12.570 1.00 95.19 86 LEU A CA 1
ATOM 637 C C . LEU A 1 86 ? 3.206 10.730 -13.672 1.00 95.19 86 LEU A C 1
ATOM 639 O O . LEU A 1 86 ? 2.509 10.595 -14.675 1.00 95.19 86 LEU A O 1
ATOM 643 N N . ASP A 1 87 ? 4.011 11.772 -13.492 1.00 95.69 87 ASP A N 1
ATOM 644 C CA . ASP A 1 87 ? 4.102 12.892 -14.430 1.00 95.69 87 ASP A CA 1
ATOM 645 C C . ASP A 1 87 ? 5.561 13.324 -14.642 1.00 95.69 87 ASP A C 1
ATOM 647 O O . ASP A 1 87 ? 6.474 12.916 -13.914 1.00 95.69 87 ASP A O 1
ATOM 651 N N . ARG A 1 88 ? 5.801 14.148 -15.661 1.00 94.75 88 ARG A N 1
ATOM 652 C CA . ARG A 1 88 ? 7.108 14.736 -15.954 1.00 94.75 88 ARG A CA 1
ATOM 653 C C . ARG A 1 88 ? 7.348 15.954 -15.071 1.00 94.75 88 ARG A C 1
ATOM 655 O O . ARG A 1 88 ? 6.699 16.985 -15.213 1.00 94.75 88 ARG A O 1
ATOM 662 N N . THR A 1 89 ? 8.349 15.850 -14.208 1.00 92.88 89 THR A N 1
ATOM 663 C CA . THR A 1 89 ? 8.866 16.973 -13.417 1.00 92.88 89 THR A CA 1
ATOM 664 C C . THR A 1 89 ? 10.143 17.535 -14.044 1.00 92.88 89 THR A C 1
ATOM 666 O O . THR A 1 89 ? 10.679 16.971 -15.000 1.00 92.88 89 THR A O 1
ATOM 669 N N . VAL A 1 90 ? 10.668 18.630 -13.485 1.00 93.50 90 VAL A N 1
ATOM 670 C CA . VAL A 1 90 ? 11.973 19.193 -13.884 1.00 93.50 90 VAL A CA 1
ATOM 671 C C . VAL A 1 90 ? 13.131 18.202 -13.696 1.00 93.50 90 VAL A C 1
ATOM 673 O O . VAL A 1 90 ? 14.105 18.266 -14.438 1.00 93.50 90 VAL A O 1
ATOM 676 N N . ASP A 1 91 ? 12.984 17.249 -12.769 1.00 91.94 91 ASP A N 1
ATOM 677 C CA . ASP A 1 91 ? 13.978 16.215 -12.456 1.00 91.94 91 ASP A CA 1
ATOM 678 C C . ASP A 1 91 ? 13.720 14.893 -13.213 1.00 91.94 91 ASP A C 1
ATOM 680 O O . ASP A 1 91 ? 14.409 13.897 -12.987 1.00 91.94 91 ASP A O 1
ATOM 684 N N . GLY A 1 92 ? 12.719 14.857 -14.103 1.00 92.81 92 GLY A N 1
ATOM 685 C CA . GLY A 1 92 ? 12.277 13.656 -14.820 1.00 92.81 92 GLY A CA 1
ATOM 686 C C . GLY A 1 92 ? 10.954 13.069 -14.303 1.00 92.81 92 GLY A C 1
ATOM 687 O O . GLY A 1 92 ? 10.242 13.719 -13.530 1.00 92.81 92 GLY A O 1
ATOM 688 N N . PRO A 1 93 ? 10.566 11.864 -14.767 1.00 92.81 93 PRO A N 1
ATOM 689 C CA . PRO A 1 93 ? 9.323 11.216 -14.357 1.00 92.81 93 PRO A CA 1
ATOM 690 C C . PRO A 1 93 ? 9.297 10.912 -12.856 1.00 92.81 93 PRO A C 1
ATOM 692 O O . PRO A 1 93 ? 10.219 10.291 -12.327 1.00 92.81 93 PRO A O 1
ATOM 695 N N . ALA A 1 94 ? 8.231 11.321 -12.175 1.00 94.62 94 ALA A N 1
ATOM 696 C CA . ALA A 1 94 ? 8.021 11.039 -10.761 1.00 94.62 94 ALA A CA 1
ATOM 697 C C . ALA A 1 94 ? 6.527 10.958 -10.441 1.00 94.62 94 ALA A C 1
ATOM 699 O O . ALA A 1 94 ? 5.700 11.553 -11.131 1.00 94.62 94 ALA A O 1
ATOM 700 N N . PHE A 1 95 ? 6.177 10.267 -9.354 1.00 95.81 95 PHE A N 1
ATOM 701 C CA . PHE A 1 95 ? 4.845 10.418 -8.779 1.00 95.81 95 PHE A CA 1
ATOM 702 C C . PHE A 1 95 ? 4.649 11.866 -8.328 1.00 95.81 95 PHE A C 1
ATOM 704 O O . PHE A 1 95 ? 5.452 12.364 -7.541 1.00 95.81 95 PHE A O 1
ATOM 711 N N . THR A 1 96 ? 3.596 12.521 -8.814 1.00 95.75 96 THR A N 1
ATOM 712 C CA . THR A 1 96 ? 3.178 13.877 -8.416 1.00 95.75 96 THR A CA 1
ATOM 713 C C . THR A 1 96 ? 1.971 13.859 -7.485 1.00 95.75 96 THR A C 1
ATOM 715 O O . THR A 1 96 ? 1.764 14.808 -6.730 1.00 95.75 96 THR A O 1
ATOM 718 N N . ARG A 1 97 ? 1.209 12.760 -7.479 1.00 96.88 97 ARG A N 1
ATOM 719 C CA . ARG A 1 97 ? 0.091 12.531 -6.560 1.00 96.88 97 ARG A CA 1
ATOM 720 C C . ARG A 1 97 ? -0.028 11.052 -6.223 1.00 96.88 97 ARG A C 1
ATOM 722 O O . ARG A 1 97 ? 0.150 10.207 -7.095 1.00 96.88 97 ARG A O 1
ATOM 729 N N . VAL A 1 98 ? -0.354 10.748 -4.971 1.00 97.88 98 VAL A N 1
ATOM 730 C CA . VAL A 1 98 ? -0.708 9.398 -4.518 1.00 97.88 98 VAL A CA 1
ATOM 731 C C . VAL A 1 98 ? -1.939 9.508 -3.629 1.00 97.88 98 VAL A C 1
ATOM 733 O O . VAL A 1 98 ? -1.939 10.319 -2.707 1.00 97.88 98 VAL A O 1
ATOM 736 N N . VAL A 1 99 ? -2.964 8.699 -3.881 1.00 98.19 99 VAL A N 1
ATOM 737 C CA . VAL A 1 99 ? -4.200 8.632 -3.092 1.00 98.19 99 VAL A CA 1
ATOM 738 C C . VAL A 1 99 ? -4.390 7.201 -2.603 1.00 98.19 99 VAL A C 1
ATOM 740 O O . VAL A 1 99 ? -4.372 6.265 -3.399 1.00 98.19 99 VAL A O 1
ATOM 743 N N . LEU A 1 100 ? -4.584 7.028 -1.297 1.00 98.19 100 LEU A N 1
ATOM 744 C CA . LEU A 1 100 ? -4.995 5.764 -0.689 1.00 98.19 100 LEU A CA 1
ATOM 745 C C . LEU A 1 100 ? -6.470 5.871 -0.311 1.00 98.19 100 LEU A C 1
ATOM 747 O O . LEU A 1 100 ? -6.839 6.709 0.512 1.00 98.19 100 LEU 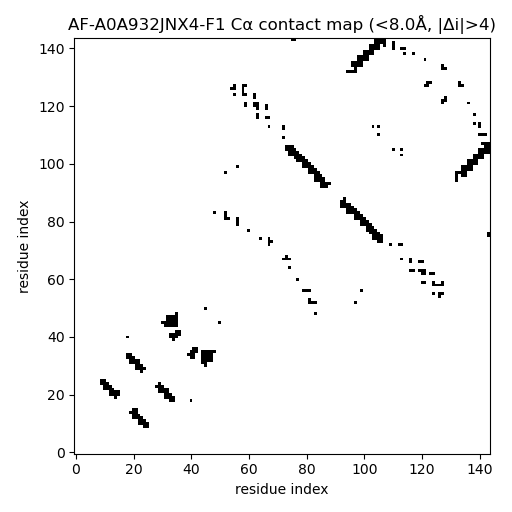A O 1
ATOM 751 N N . ARG A 1 101 ? -7.309 5.027 -0.905 1.00 98.50 101 ARG A N 1
ATOM 752 C CA . ARG A 1 101 ? -8.746 4.965 -0.632 1.00 98.50 101 ARG A CA 1
ATOM 753 C C . ARG A 1 101 ? -9.026 3.737 0.201 1.00 98.50 101 ARG A C 1
ATOM 755 O O . ARG A 1 101 ? -8.792 2.625 -0.261 1.00 98.50 101 ARG A O 1
ATOM 762 N N . VAL A 1 102 ? -9.500 3.934 1.420 1.00 98.50 102 VAL A N 1
ATOM 763 C CA . VAL A 1 102 ? -9.769 2.852 2.365 1.00 98.50 102 VAL A CA 1
ATOM 764 C C . VAL A 1 102 ? -11.263 2.767 2.621 1.00 98.50 102 VAL A C 1
ATOM 766 O O . VAL A 1 102 ? -11.894 3.765 2.959 1.00 98.50 102 VAL A O 1
ATOM 769 N N . ARG A 1 103 ? -11.808 1.559 2.515 1.00 98.38 103 ARG A N 1
ATOM 770 C CA . ARG A 1 103 ? -13.153 1.208 2.951 1.00 98.38 103 ARG A CA 1
ATOM 771 C C . ARG A 1 103 ? -13.052 0.341 4.199 1.00 98.38 103 ARG A C 1
ATOM 773 O O . ARG A 1 103 ? -12.471 -0.742 4.163 1.00 98.38 103 ARG A O 1
ATOM 780 N N . LEU A 1 104 ? -13.608 0.833 5.297 1.00 97.75 104 LEU A N 1
ATOM 781 C CA . LEU A 1 104 ? -13.647 0.152 6.586 1.00 97.75 104 LEU A CA 1
ATOM 782 C C . LEU A 1 104 ? -15.064 -0.272 6.923 1.00 97.75 104 LEU A C 1
ATOM 784 O O . LEU A 1 104 ? -15.982 0.536 6.804 1.00 97.75 104 LEU A O 1
ATOM 788 N N . SER A 1 105 ? -15.216 -1.486 7.434 1.00 97.56 105 SER A N 1
ATOM 789 C CA . SER A 1 105 ? -16.450 -1.931 8.070 1.00 97.56 105 SER A CA 1
ATOM 790 C C . SER A 1 105 ? -16.239 -2.061 9.578 1.00 97.56 105 SER A C 1
ATOM 792 O O . SER A 1 105 ? -15.326 -2.762 10.023 1.00 97.56 105 SER A O 1
ATOM 794 N N . VAL A 1 106 ? -17.038 -1.333 10.361 1.00 96.44 106 VAL A N 1
ATOM 795 C CA . VAL A 1 106 ? -17.012 -1.301 11.838 1.00 96.44 106 VAL A CA 1
ATOM 796 C C . VAL A 1 106 ? -18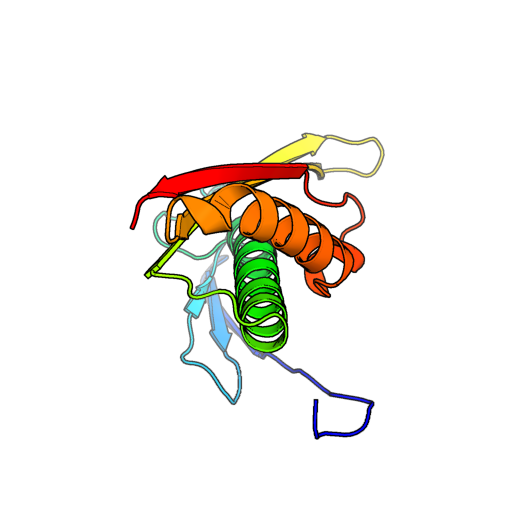.438 -1.163 12.377 1.00 96.44 106 VAL A C 1
ATOM 798 O O . VAL A 1 106 ? -19.350 -0.788 11.639 1.00 96.44 106 VAL A O 1
ATOM 801 N N . TYR A 1 107 ? -18.654 -1.416 13.669 1.00 91.12 107 TYR A N 1
ATOM 802 C CA . TYR A 1 107 ? -19.942 -1.110 14.299 1.00 91.12 107 TYR A CA 1
ATOM 803 C C . TYR A 1 107 ? -20.272 0.388 14.183 1.00 91.12 107 TYR A C 1
ATOM 805 O O . TYR A 1 107 ? -19.379 1.231 14.242 1.00 91.12 107 TYR A O 1
ATOM 813 N N . ALA A 1 108 ? -21.553 0.732 14.015 1.00 84.75 108 ALA A N 1
ATOM 814 C CA . ALA A 1 108 ? -21.973 2.103 13.704 1.00 84.75 108 ALA A CA 1
ATOM 815 C C . ALA A 1 108 ? -21.474 3.147 14.726 1.00 84.75 108 ALA A C 1
ATOM 817 O O . ALA A 1 108 ? -21.013 4.219 14.333 1.00 84.75 108 ALA A O 1
ATOM 818 N N . ASP A 1 109 ? -21.476 2.799 16.016 1.00 92.75 109 ASP A N 1
ATOM 819 C CA . ASP A 1 109 ? -21.021 3.675 17.107 1.00 92.75 109 ASP A CA 1
ATOM 820 C C . ASP A 1 109 ? -19.502 3.941 17.088 1.00 92.75 109 ASP A C 1
ATOM 822 O O . ASP A 1 109 ? -19.017 4.891 17.704 1.00 92.75 109 ASP A O 1
ATOM 826 N N . ASP A 1 110 ? -18.739 3.137 16.345 1.00 95.62 110 ASP A N 1
ATOM 827 C CA . ASP A 1 110 ? -17.283 3.215 16.247 1.00 95.62 110 ASP A CA 1
ATOM 828 C C . ASP A 1 110 ? -16.792 4.014 15.022 1.00 95.62 110 ASP A C 1
ATOM 830 O O . ASP A 1 110 ? -15.581 4.177 14.834 1.00 95.62 110 ASP A O 1
ATOM 834 N N . ALA A 1 111 ? -17.689 4.548 14.183 1.00 95.38 111 ALA A N 1
ATOM 835 C CA . ALA A 1 111 ? -17.310 5.155 12.904 1.00 95.38 111 ALA A CA 1
ATOM 836 C C . ALA A 1 111 ? -16.320 6.330 13.046 1.00 95.38 111 ALA A C 1
ATOM 838 O O . ALA A 1 111 ? -15.272 6.354 12.395 1.00 95.38 111 ALA A O 1
ATOM 839 N N . GLU A 1 112 ? -16.593 7.280 13.943 1.00 96.25 112 GLU A N 1
ATOM 840 C CA . GLU A 1 112 ? -15.709 8.436 14.175 1.00 96.25 112 GLU A CA 1
ATOM 841 C C . GLU A 1 112 ? -14.380 8.043 14.832 1.00 96.25 112 GLU A C 1
ATOM 843 O O . GLU A 1 112 ? -13.311 8.590 14.519 1.00 96.25 112 GLU A O 1
ATOM 848 N N . LYS A 1 113 ? -14.417 7.029 15.705 1.00 97.06 113 LYS A N 1
ATOM 849 C CA . LYS A 1 113 ? -13.211 6.433 16.284 1.00 97.06 113 LYS A CA 1
ATOM 850 C C . LYS A 1 113 ? -12.348 5.831 15.176 1.00 97.06 113 LYS A C 1
ATOM 852 O O . LYS A 1 113 ? -11.155 6.132 15.118 1.00 97.06 113 LYS A O 1
ATOM 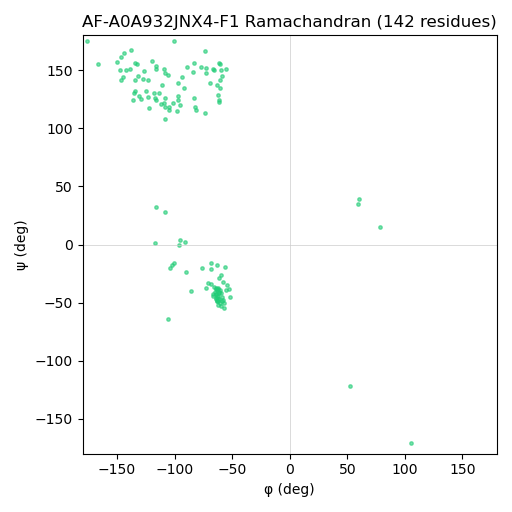857 N N . ALA A 1 114 ? -12.935 5.064 14.259 1.00 97.50 114 ALA A N 1
ATOM 858 C CA . ALA A 1 114 ? -12.234 4.461 13.130 1.00 97.50 114 ALA A CA 1
ATOM 859 C C . ALA A 1 114 ? -11.562 5.512 12.230 1.00 97.50 114 ALA A C 1
ATOM 861 O O . ALA A 1 114 ? -10.369 5.385 11.935 1.00 97.50 114 ALA A O 1
ATOM 862 N N . ARG A 1 115 ? -12.266 6.602 11.887 1.00 96.94 115 ARG A N 1
ATOM 863 C CA . ARG A 1 115 ? -11.701 7.734 11.121 1.00 96.94 115 ARG A CA 1
ATOM 864 C C . ARG A 1 115 ? -10.501 8.358 11.828 1.00 96.94 115 ARG A C 1
ATOM 866 O O . ARG A 1 115 ? -9.433 8.520 11.238 1.00 96.94 115 ARG A O 1
ATOM 873 N N . THR A 1 116 ? -10.645 8.631 13.123 1.00 97.25 116 THR A N 1
ATOM 874 C CA . THR A 1 116 ? -9.575 9.213 13.944 1.00 97.25 116 THR A CA 1
ATOM 875 C C . THR A 1 116 ? -8.345 8.304 14.011 1.00 97.25 116 THR A C 1
ATOM 877 O O . THR A 1 116 ? -7.205 8.779 13.957 1.00 97.25 116 THR A O 1
ATOM 880 N N . LEU A 1 117 ? -8.542 6.990 14.148 1.00 97.94 117 LEU A N 1
ATOM 881 C CA . LEU A 1 117 ? -7.441 6.028 14.193 1.00 97.94 117 LEU A CA 1
ATOM 882 C C . LEU A 1 117 ? -6.764 5.858 12.829 1.00 97.94 117 LEU A C 1
ATOM 884 O O . LEU A 1 117 ? -5.543 5.699 12.802 1.00 97.94 117 LEU A O 1
ATOM 888 N N . MET A 1 118 ? -7.496 5.970 11.718 1.00 97.50 118 MET A N 1
ATOM 889 C CA . MET A 1 118 ? -6.905 5.927 10.378 1.00 97.50 118 MET A CA 1
ATOM 890 C C . MET A 1 118 ? -5.940 7.096 10.142 1.00 97.50 118 MET A C 1
ATOM 892 O O . MET A 1 118 ? -4.806 6.892 9.706 1.00 97.50 118 MET A O 1
ATOM 896 N N . GLU A 1 119 ? -6.320 8.313 10.535 1.00 95.44 119 GLU A N 1
ATOM 897 C CA . GLU A 1 119 ? -5.425 9.476 10.452 1.00 95.44 119 GLU A CA 1
ATOM 898 C C . GLU A 1 119 ? -4.174 9.317 11.330 1.00 95.44 119 GLU A C 1
ATOM 900 O O . GLU A 1 119 ? -3.058 9.690 10.946 1.00 95.44 119 GLU A O 1
ATOM 905 N N . LYS A 1 120 ? -4.321 8.712 12.516 1.00 95.88 120 LYS A N 1
ATOM 906 C CA . LYS A 1 120 ? -3.170 8.364 13.366 1.00 95.88 120 LYS A CA 1
ATOM 907 C C . LYS A 1 120 ? -2.279 7.314 12.702 1.00 95.88 120 LYS A C 1
ATOM 909 O O . LYS A 1 120 ? -1.055 7.435 12.782 1.00 95.88 120 LYS A O 1
ATOM 914 N N . ALA A 1 121 ? -2.869 6.313 12.053 1.00 97.06 121 ALA A N 1
ATOM 915 C CA . ALA A 1 121 ? -2.143 5.267 11.347 1.00 97.06 121 ALA A CA 1
ATOM 916 C C . ALA A 1 121 ? -1.339 5.838 10.175 1.00 97.06 121 ALA A C 1
ATOM 918 O O . ALA A 1 121 ? -0.140 5.580 10.082 1.00 97.06 121 ALA A O 1
ATOM 919 N N . LYS A 1 122 ? -1.936 6.715 9.361 1.00 95.00 122 LYS A N 1
ATOM 920 C CA . LYS A 1 122 ? -1.255 7.415 8.260 1.00 95.00 122 LYS A CA 1
ATOM 921 C C . LYS A 1 122 ? 0.026 8.119 8.714 1.00 95.00 122 LYS A C 1
ATOM 923 O O . LYS A 1 122 ? 1.068 7.973 8.082 1.00 95.00 122 LYS A O 1
ATOM 928 N N . LYS A 1 123 ? -0.022 8.830 9.847 1.00 93.38 123 LYS A N 1
ATOM 929 C CA . LYS A 1 123 ? 1.138 9.544 10.426 1.00 93.38 123 LYS A CA 1
ATOM 930 C C . LYS A 1 123 ? 2.239 8.613 10.955 1.00 93.38 123 LYS A C 1
ATOM 932 O O . LYS A 1 123 ? 3.380 9.052 11.141 1.00 93.38 123 LYS A O 1
ATOM 937 N N . ARG A 1 124 ? 1.897 7.354 11.242 1.00 95.00 124 ARG A N 1
ATOM 938 C CA . ARG A 1 124 ? 2.797 6.326 11.786 1.00 95.00 124 ARG A CA 1
ATOM 939 C C . ARG A 1 124 ? 3.279 5.324 10.736 1.00 95.00 124 ARG A C 1
ATOM 941 O O . ARG A 1 124 ? 4.286 4.671 10.992 1.00 95.00 124 ARG A O 1
ATOM 948 N N . CYS A 1 125 ? 2.621 5.221 9.580 1.00 95.81 125 CYS A N 1
ATOM 949 C CA . CYS A 1 125 ? 3.051 4.316 8.519 1.00 95.81 125 CYS A CA 1
ATOM 950 C C . CYS A 1 125 ? 4.453 4.698 8.032 1.00 95.81 125 CYS A C 1
ATOM 952 O O . CYS A 1 125 ? 4.712 5.823 7.600 1.00 95.81 125 CYS A O 1
ATOM 954 N N . ILE A 1 126 ? 5.357 3.725 8.117 1.00 95.81 126 ILE A N 1
ATOM 955 C CA . ILE A 1 126 ? 6.773 3.866 7.781 1.00 95.81 126 ILE A CA 1
ATOM 956 C C . ILE A 1 126 ? 6.933 4.229 6.302 1.00 95.81 126 ILE A C 1
ATOM 958 O O . ILE A 1 126 ? 7.624 5.194 5.997 1.00 95.81 126 ILE A O 1
ATOM 962 N N . VAL A 1 127 ? 6.236 3.527 5.400 1.00 95.88 127 VAL A N 1
ATOM 963 C CA . VAL A 1 127 ? 6.313 3.766 3.949 1.00 95.88 127 VAL A CA 1
ATOM 964 C C . VAL A 1 127 ? 5.861 5.185 3.606 1.00 95.88 127 VAL A C 1
ATOM 966 O O . VAL A 1 127 ? 6.619 5.922 2.982 1.00 95.88 127 VAL A O 1
ATOM 969 N N . SER A 1 128 ? 4.697 5.624 4.094 1.00 91.62 128 SER A N 1
ATOM 970 C CA . SER A 1 128 ? 4.190 6.984 3.853 1.00 91.62 128 SER A CA 1
ATOM 971 C C . SER A 1 128 ? 5.147 8.083 4.327 1.00 91.62 128 SER A C 1
ATOM 973 O O . SER A 1 128 ? 5.208 9.138 3.706 1.00 91.62 128 SER A O 1
ATOM 975 N N . ARG A 1 129 ? 5.909 7.847 5.404 1.00 93.31 129 ARG A N 1
ATOM 976 C CA . ARG A 1 129 ? 6.920 8.791 5.920 1.00 93.31 129 ARG A CA 1
ATOM 977 C C . ARG A 1 129 ? 8.212 8.813 5.100 1.00 93.31 129 ARG A C 1
ATOM 979 O O . ARG A 1 129 ? 8.980 9.761 5.229 1.00 93.31 129 ARG A O 1
ATOM 986 N N . THR A 1 130 ? 8.478 7.768 4.321 1.00 93.19 130 THR A N 1
ATOM 987 C CA . THR A 1 130 ? 9.671 7.647 3.472 1.00 93.19 130 THR A CA 1
ATOM 988 C C . THR A 1 130 ? 9.446 8.220 2.071 1.00 93.19 130 THR A C 1
ATOM 990 O O . THR A 1 130 ? 10.407 8.613 1.412 1.00 93.19 130 THR A O 1
ATOM 993 N N . LEU A 1 131 ? 8.196 8.292 1.606 1.00 91.25 131 LEU A N 1
ATOM 994 C CA . LEU A 1 131 ? 7.869 8.867 0.303 1.00 91.25 131 LEU A CA 1
ATOM 995 C C . LEU A 1 131 ? 8.094 10.385 0.286 1.00 91.25 131 LEU A C 1
ATOM 997 O O . LEU A 1 131 ? 7.721 11.093 1.219 1.00 91.25 131 LEU A O 1
ATOM 1001 N N . ARG A 1 132 ? 8.654 10.894 -0.821 1.00 89.69 132 ARG A N 1
ATOM 1002 C CA . ARG A 1 132 ? 8.831 12.341 -1.048 1.00 89.69 132 ARG A CA 1
ATOM 1003 C C . ARG A 1 132 ? 7.489 13.080 -1.047 1.00 89.69 132 ARG A C 1
ATOM 1005 O O . ARG A 1 132 ? 7.409 14.185 -0.524 1.00 89.69 132 ARG A O 1
ATOM 1012 N N . ILE A 1 133 ? 6.463 12.469 -1.639 1.00 90.06 133 ILE A N 1
ATOM 1013 C CA . ILE A 1 133 ? 5.091 12.977 -1.643 1.00 90.06 133 ILE A CA 1
ATOM 1014 C C . ILE A 1 133 ? 4.264 12.072 -0.727 1.00 90.06 133 ILE A C 1
ATOM 1016 O O . ILE A 1 133 ? 4.014 10.918 -1.087 1.00 90.06 133 ILE A O 1
ATOM 1020 N N . PRO A 1 134 ? 3.869 12.553 0.464 1.00 89.19 134 PRO A N 1
ATOM 1021 C CA . PRO A 1 134 ? 3.004 11.796 1.353 1.00 89.19 134 PRO A CA 1
ATOM 1022 C C . PRO A 1 134 ? 1.659 11.506 0.670 1.00 89.19 134 PRO A C 1
ATOM 1024 O O . PRO A 1 134 ? 1.069 12.431 0.109 1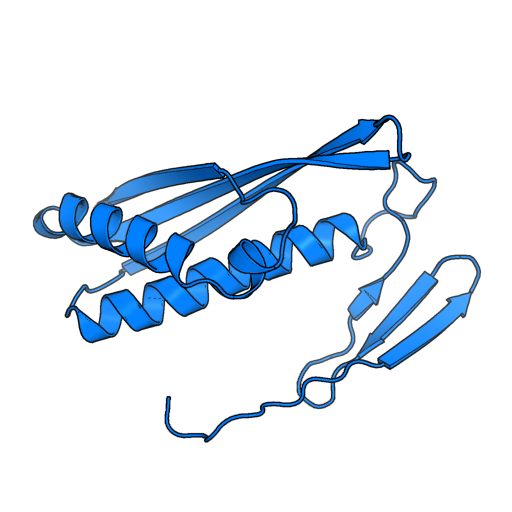.00 89.19 134 PRO A O 1
ATOM 1027 N N . PRO A 1 135 ? 1.135 10.272 0.747 1.00 95.19 135 PRO A N 1
ATOM 1028 C CA . PRO A 1 135 ? -0.156 9.957 0.151 1.00 95.19 135 PRO A CA 1
ATOM 1029 C C . PRO A 1 135 ? -1.303 10.783 0.744 1.00 95.19 135 PRO A C 1
ATOM 1031 O O . PRO A 1 135 ? -1.377 10.996 1.959 1.00 95.19 135 PRO A O 1
ATOM 1034 N N . GLU A 1 136 ? -2.244 11.203 -0.090 1.00 97.12 136 GLU A N 1
ATOM 1035 C CA . GLU A 1 136 ? -3.590 11.594 0.322 1.00 97.12 136 GLU A CA 1
ATOM 1036 C C . GLU A 1 136 ? -4.337 10.359 0.844 1.00 97.12 136 GLU A C 1
ATOM 1038 O O . GLU A 1 136 ? -4.034 9.225 0.471 1.00 97.12 136 GLU A O 1
ATOM 1043 N N . LEU A 1 137 ? -5.278 10.571 1.762 1.00 97.62 137 LEU A N 1
ATOM 1044 C CA . LEU A 1 137 ? -6.054 9.489 2.358 1.00 97.62 137 LEU A CA 1
ATOM 1045 C C . LEU A 1 137 ? -7.534 9.837 2.260 1.00 97.62 137 LEU A C 1
ATOM 1047 O O . LEU A 1 137 ? -7.954 10.883 2.749 1.00 97.62 137 LEU A O 1
ATOM 1051 N N . GLU A 1 138 ? -8.302 8.937 1.664 1.00 97.94 138 GLU A N 1
ATOM 1052 C CA . GLU A 1 138 ? -9.756 9.002 1.587 1.00 97.94 138 GLU A CA 1
ATOM 1053 C C . GLU A 1 138 ? -10.316 7.794 2.340 1.00 97.94 138 GLU A C 1
ATOM 1055 O O . GLU A 1 138 ? -9.914 6.659 2.083 1.00 97.94 138 GLU A O 1
ATOM 1060 N N . VAL A 1 139 ? -11.214 8.028 3.300 1.00 97.88 139 VAL A N 1
ATOM 1061 C CA . VAL A 1 139 ? -11.749 6.964 4.161 1.00 97.88 139 VAL A CA 1
ATOM 1062 C C . VAL A 1 139 ? -13.264 6.912 4.051 1.00 97.88 139 VAL A C 1
ATOM 1064 O O . VAL A 1 139 ? -13.969 7.833 4.471 1.00 97.88 139 VAL A O 1
ATOM 1067 N N . GLU A 1 140 ? -13.769 5.792 3.563 1.00 97.56 140 GLU A N 1
ATOM 1068 C CA . GLU A 1 140 ? -15.169 5.413 3.652 1.00 97.56 140 GLU A CA 1
ATOM 1069 C C . GLU A 1 140 ? -15.341 4.467 4.844 1.00 97.56 140 GLU A C 1
ATOM 1071 O O . GLU A 1 140 ? -14.624 3.476 4.973 1.00 97.56 140 GLU A O 1
ATOM 1076 N N . VAL A 1 141 ? -16.286 4.775 5.732 1.00 97.06 141 VAL A N 1
ATOM 1077 C CA . VAL A 1 141 ? -16.644 3.889 6.843 1.00 97.06 141 VAL A CA 1
ATOM 1078 C C . VAL A 1 141 ? -18.081 3.454 6.638 1.00 97.06 141 VAL A C 1
ATOM 1080 O O . VAL A 1 141 ? -18.964 4.302 6.508 1.00 97.06 141 VAL A O 1
ATOM 1083 N N . VAL A 1 142 ? -18.290 2.145 6.605 1.00 95.56 142 VAL A N 1
ATOM 1084 C CA . VAL A 1 142 ? -19.593 1.503 6.470 1.00 95.56 142 VAL A CA 1
ATOM 1085 C C . VAL A 1 142 ? -19.902 0.682 7.728 1.00 95.56 142 VAL A C 1
ATOM 1087 O O . VAL A 1 142 ? -18.973 0.232 8.402 1.00 95.56 142 VAL A O 1
ATOM 1090 N N . PRO A 1 143 ? -21.183 0.470 8.062 1.00 92.75 143 PRO A N 1
ATOM 1091 C CA . PRO A 1 143 ? -21.559 -0.454 9.127 1.00 92.75 143 PRO A CA 1
ATOM 1092 C C . PRO A 1 143 ? -21.071 -1.890 8.859 1.00 92.75 143 PRO A C 1
ATOM 1094 O O . PRO A 1 143 ? -20.921 -2.291 7.698 1.00 92.75 143 PRO A O 1
ATOM 1097 N N . ALA A 1 144 ? -20.809 -2.625 9.940 1.00 88.06 144 ALA A N 1
ATOM 1098 C CA . ALA A 1 144 ? -20.566 -4.071 9.967 1.00 88.06 144 ALA A CA 1
ATOM 1099 C C . ALA A 1 144 ? -21.842 -4.893 9.778 1.00 88.06 144 ALA A C 1
ATOM 1101 O O . ALA A 1 144 ? -22.910 -4.435 10.246 1.00 88.06 144 ALA A O 1
#

pLDDT: mean 95.12, std 4.48, range [61.06, 98.56]

Nearest PDB structures (foldseek):
  1nye-assembly2_D  TM=7.814E-01  e=6.311E-09  Escherichia coli
  1qwi-assembly1_B  TM=7.702E-01  e=5.935E-09  Escherichia coli
  1nye-assembly1_A  TM=7.740E-01  e=9.706E-09  Escherichia coli
  1nye-assembly3_F  TM=7.570E-01  e=7.137E-09  Escherichia coli
  1ukk-assembly1_B  TM=7.643E-01  e=1.857E-07  Thermus thermophilus HB8